Protein AF-A0A7Z9MSM7-F1 (afdb_monomer_lite)

Radius of gyration: 28.75 Å; chains: 1; bounding box: 58×58×80 Å

pLDDT: mean 75.91, std 25.28, range [31.88, 98.25]

Structure (mmCIF, N/CA/C/O backbone):
data_AF-A0A7Z9MSM7-F1
#
_entry.id   AF-A0A7Z9MSM7-F1
#
loop_
_atom_site.group_PDB
_atom_site.id
_atom_site.type_symbol
_atom_site.label_atom_id
_atom_site.label_alt_id
_atom_site.label_comp_id
_atom_site.label_asym_id
_atom_site.label_entity_id
_atom_site.label_seq_id
_atom_site.pdbx_PDB_ins_code
_atom_site.Cartn_x
_atom_site.Cartn_y
_atom_site.Cartn_z
_atom_site.occupancy
_atom_site.B_iso_or_equiv
_atom_site.auth_seq_id
_atom_site.auth_comp_id
_atom_site.auth_asym_id
_atom_site.auth_atom_id
_atom_site.pdbx_PDB_model_num
ATOM 1 N N . MET A 1 1 ? 42.719 -46.479 27.903 1.00 35.97 1 MET A N 1
ATOM 2 C CA . MET A 1 1 ? 42.454 -47.423 26.796 1.00 35.97 1 MET A CA 1
ATOM 3 C C . MET A 1 1 ? 41.783 -46.676 25.647 1.00 35.97 1 MET A C 1
ATOM 5 O O . MET A 1 1 ? 40.801 -45.998 25.889 1.00 35.97 1 MET A O 1
ATOM 9 N N . ARG A 1 2 ? 42.356 -46.826 24.443 1.00 34.22 2 ARG A N 1
ATOM 10 C CA . ARG A 1 2 ? 41.819 -46.604 23.081 1.00 34.22 2 ARG A CA 1
ATOM 11 C C . ARG A 1 2 ? 4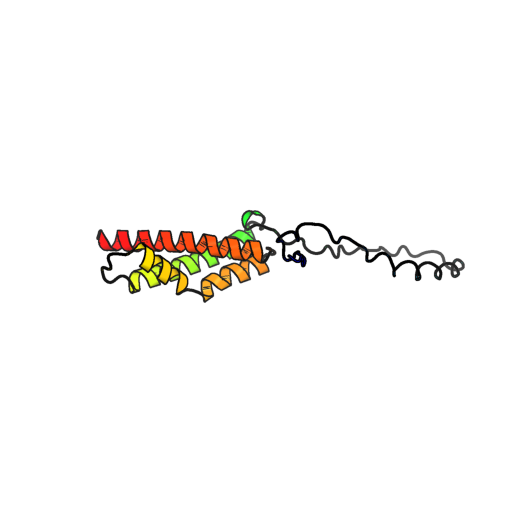1.225 -45.237 22.686 1.00 34.22 2 ARG A C 1
ATOM 13 O O . ARG A 1 2 ? 40.081 -44.908 22.960 1.00 34.22 2 ARG A O 1
ATOM 20 N N . PHE A 1 3 ? 42.023 -44.554 21.864 1.00 34.75 3 PHE A N 1
ATOM 21 C CA . PHE A 1 3 ? 41.637 -43.619 20.809 1.00 34.75 3 PHE A CA 1
ATOM 22 C C . PHE A 1 3 ? 40.620 -44.205 19.811 1.00 34.75 3 PHE A C 1
ATOM 24 O O . PHE A 1 3 ? 40.754 -45.365 19.420 1.00 34.75 3 PHE A O 1
ATOM 31 N N . ARG A 1 4 ? 39.717 -43.341 19.324 1.00 36.16 4 ARG A N 1
ATOM 32 C CA . ARG A 1 4 ? 39.289 -43.135 17.916 1.00 36.16 4 ARG A CA 1
ATOM 33 C C . ARG A 1 4 ? 38.555 -41.777 17.876 1.00 36.16 4 ARG A C 1
ATOM 35 O O . ARG A 1 4 ? 37.555 -41.613 18.556 1.00 36.16 4 ARG A O 1
ATOM 42 N N . ALA A 1 5 ? 39.224 -40.721 17.413 1.00 35.62 5 ALA A N 1
ATOM 43 C CA . ALA A 1 5 ? 39.133 -40.145 16.060 1.00 35.62 5 ALA A CA 1
ATOM 44 C C . ALA A 1 5 ? 37.944 -39.164 15.881 1.00 35.62 5 ALA A C 1
ATOM 46 O O . ALA A 1 5 ? 36.811 -39.561 15.645 1.00 35.62 5 ALA A O 1
ATOM 47 N N . LEU A 1 6 ? 38.260 -37.872 15.997 1.00 39.97 6 LEU A N 1
ATOM 48 C CA . LEU A 1 6 ? 37.558 -36.693 15.451 1.00 39.97 6 LEU A CA 1
ATOM 49 C C . LEU A 1 6 ? 38.199 -36.357 14.074 1.00 39.97 6 LEU A C 1
ATOM 51 O O . LEU A 1 6 ? 39.268 -36.918 13.814 1.00 39.97 6 LEU A O 1
ATOM 55 N N . PRO A 1 7 ? 37.731 -35.388 13.246 1.00 48.66 7 PRO A N 1
ATOM 56 C CA . PRO A 1 7 ? 36.551 -34.502 13.312 1.00 48.66 7 PRO A CA 1
ATOM 57 C C . PRO A 1 7 ? 35.901 -34.334 11.890 1.00 48.66 7 PRO A C 1
ATOM 59 O O . PRO A 1 7 ? 35.779 -35.323 11.179 1.00 48.66 7 PRO A O 1
ATOM 62 N N . PRO A 1 8 ? 35.580 -33.124 11.380 1.00 47.88 8 PRO A N 1
ATOM 63 C CA . PRO A 1 8 ? 34.365 -32.328 11.571 1.00 47.88 8 PRO A CA 1
ATOM 64 C C . PRO A 1 8 ? 33.651 -32.048 10.231 1.00 47.88 8 PRO A C 1
ATOM 66 O O . PRO A 1 8 ? 34.171 -32.319 9.154 1.00 47.88 8 PRO A O 1
ATOM 69 N N . GLY A 1 9 ? 32.527 -31.338 10.281 1.00 32.16 9 GLY A N 1
ATOM 70 C CA . GLY A 1 9 ? 32.174 -30.464 9.165 1.00 32.16 9 GLY A CA 1
ATOM 71 C C . GLY A 1 9 ? 30.686 -30.330 8.985 1.00 32.16 9 GLY A C 1
ATOM 72 O O . GLY A 1 9 ? 30.085 -31.248 8.466 1.00 32.16 9 GLY A O 1
ATOM 73 N N . TYR A 1 10 ? 30.133 -29.192 9.405 1.00 33.94 10 TYR A N 1
ATOM 74 C CA . TYR A 1 10 ? 29.576 -28.194 8.487 1.00 33.94 10 TYR A CA 1
ATOM 75 C C . TYR A 1 10 ? 29.719 -26.831 9.176 1.00 33.94 10 TYR A C 1
ATOM 77 O O . TYR A 1 10 ? 28.988 -26.495 10.102 1.00 33.94 10 TYR A O 1
ATOM 85 N N . SER A 1 11 ? 30.753 -26.088 8.775 1.00 35.00 11 SER A N 1
ATOM 86 C CA . SER A 1 11 ? 30.984 -24.701 9.178 1.00 35.00 11 SER A CA 1
ATOM 87 C C . SER A 1 11 ? 30.260 -23.779 8.198 1.00 35.00 11 SER A C 1
ATOM 89 O O . SER A 1 11 ? 30.374 -23.964 6.985 1.00 35.00 11 SER A O 1
ATOM 91 N N . LEU A 1 12 ? 29.550 -22.774 8.723 1.00 38.25 12 LEU A N 1
ATOM 92 C CA . LEU A 1 12 ? 29.023 -21.608 8.002 1.00 38.25 12 LEU A CA 1
ATOM 93 C C . LEU A 1 12 ? 30.180 -20.695 7.558 1.00 38.25 12 LEU A C 1
ATOM 95 O O . LEU A 1 12 ? 30.310 -19.546 7.966 1.00 38.25 12 LEU A O 1
ATOM 99 N N . ALA A 1 13 ? 31.038 -21.238 6.704 1.00 39.41 13 ALA A N 1
ATOM 100 C CA . ALA A 1 13 ? 32.080 -20.531 5.986 1.00 39.41 13 ALA A CA 1
ATOM 101 C C . ALA A 1 13 ? 31.907 -20.838 4.497 1.00 39.41 13 ALA A C 1
ATOM 103 O O . ALA A 1 13 ? 32.712 -21.529 3.884 1.00 39.41 13 ALA A O 1
ATOM 104 N N . GLN A 1 14 ? 30.822 -20.330 3.911 1.00 38.16 14 GLN A N 1
ATOM 105 C CA . GLN A 1 14 ? 30.660 -20.270 2.454 1.00 38.16 14 GLN A CA 1
ATOM 106 C C . GLN A 1 14 ? 30.589 -18.818 1.972 1.00 38.16 14 GLN A C 1
ATOM 108 O O . GLN A 1 14 ? 29.899 -18.462 1.025 1.00 38.16 14 GLN A O 1
ATOM 113 N N . MET A 1 15 ? 31.371 -17.976 2.645 1.00 36.09 15 MET A N 1
ATOM 114 C CA . MET A 1 15 ? 31.839 -16.699 2.145 1.00 36.09 15 MET A CA 1
ATOM 115 C C . MET A 1 15 ? 33.265 -16.932 1.643 1.00 36.09 15 MET A C 1
ATOM 117 O O . MET A 1 15 ? 34.197 -16.938 2.441 1.00 36.09 15 MET A O 1
ATOM 121 N N . ARG A 1 16 ? 33.417 -17.205 0.342 1.00 31.88 16 ARG A N 1
ATOM 122 C CA . ARG A 1 16 ? 34.562 -16.810 -0.501 1.00 31.88 16 ARG A CA 1
ATOM 123 C C . ARG A 1 16 ? 34.491 -17.504 -1.861 1.00 31.88 16 ARG A C 1
ATOM 125 O O . ARG A 1 16 ? 34.568 -18.719 -1.958 1.00 31.88 16 ARG A O 1
ATOM 132 N N . PHE A 1 17 ? 34.378 -16.658 -2.883 1.00 40.47 17 PHE A N 1
ATOM 133 C CA . PHE A 1 17 ? 35.025 -16.784 -4.186 1.00 40.47 17 PHE A CA 1
ATOM 134 C C . PHE A 1 17 ? 35.007 -18.167 -4.841 1.00 40.47 17 PHE A C 1
ATOM 136 O O . PHE A 1 17 ? 35.913 -18.971 -4.656 1.00 40.47 17 PHE A O 1
ATOM 143 N N . ASN A 1 18 ? 34.063 -18.351 -5.763 1.00 31.97 18 ASN A N 1
ATOM 144 C CA . ASN A 1 18 ? 34.324 -19.177 -6.935 1.00 31.97 18 ASN A CA 1
ATOM 145 C C . ASN A 1 18 ? 34.104 -18.345 -8.204 1.00 31.97 18 ASN A C 1
ATOM 147 O O . ASN A 1 18 ? 33.124 -18.481 -8.929 1.00 31.97 18 ASN A O 1
ATOM 151 N N . ILE A 1 19 ? 35.033 -17.410 -8.407 1.00 46.41 19 ILE A N 1
ATOM 152 C CA . ILE A 1 19 ? 35.365 -16.848 -9.712 1.00 46.41 19 ILE A CA 1
ATOM 153 C C . ILE A 1 19 ? 36.421 -17.788 -10.286 1.00 46.41 19 ILE A C 1
ATOM 155 O O . ILE A 1 19 ? 37.581 -17.628 -9.943 1.00 46.41 19 ILE A O 1
ATOM 159 N N . TYR A 1 20 ? 36.033 -18.762 -11.111 1.00 42.53 20 TYR A N 1
ATOM 160 C CA . TYR A 1 20 ? 36.936 -19.552 -11.963 1.00 42.53 20 TYR A CA 1
ATOM 161 C C . TYR A 1 20 ? 36.130 -20.219 -13.095 1.00 42.53 20 TYR A C 1
ATOM 163 O O . TYR A 1 20 ? 34.923 -20.416 -12.971 1.00 42.53 20 TYR A O 1
ATOM 171 N N . PRO A 1 21 ? 36.724 -20.440 -14.277 1.00 43.62 21 PRO A N 1
ATOM 172 C CA . PRO A 1 21 ? 36.671 -19.445 -15.333 1.00 43.62 21 PRO A CA 1
ATOM 173 C C . PRO A 1 21 ? 35.974 -20.010 -16.573 1.00 43.62 21 PRO A C 1
ATOM 175 O O . PRO A 1 21 ? 36.411 -21.003 -17.154 1.00 43.62 21 PRO A O 1
ATOM 178 N N . ILE A 1 22 ? 34.967 -19.314 -17.098 1.00 40.97 22 ILE A N 1
ATOM 179 C CA . ILE A 1 22 ? 34.497 -19.556 -18.472 1.00 40.97 22 ILE A CA 1
ATOM 180 C C . ILE A 1 22 ? 35.434 -18.794 -19.430 1.00 40.97 22 ILE A C 1
ATOM 182 O O . ILE A 1 22 ? 35.042 -17.906 -20.173 1.00 40.97 22 ILE A O 1
ATOM 186 N N . MET A 1 23 ? 36.727 -19.129 -19.380 1.00 42.59 23 MET A N 1
ATOM 187 C CA . MET A 1 23 ? 37.767 -18.693 -20.325 1.00 42.59 23 MET A CA 1
ATOM 188 C C . MET A 1 23 ? 38.445 -19.900 -21.001 1.00 42.59 23 MET A C 1
ATOM 190 O O . MET A 1 23 ? 39.611 -19.857 -21.376 1.00 42.59 23 MET A O 1
ATOM 194 N N . GLY A 1 24 ? 37.714 -21.006 -21.182 1.00 38.69 24 GLY A N 1
ATOM 195 C CA . GLY A 1 24 ? 38.247 -22.235 -21.794 1.00 38.69 24 GLY A CA 1
ATOM 196 C C . GLY A 1 24 ? 37.749 -22.554 -23.207 1.00 38.69 24 GLY A C 1
ATOM 197 O O . GLY A 1 24 ? 38.318 -23.422 -23.867 1.00 38.69 24 GLY A O 1
ATOM 198 N N . ARG A 1 25 ? 36.693 -21.888 -23.702 1.00 37.81 25 ARG A N 1
ATOM 199 C CA . ARG A 1 25 ? 35.988 -22.336 -24.924 1.00 37.81 25 ARG A CA 1
ATOM 200 C C . ARG A 1 25 ? 35.676 -21.267 -25.970 1.00 37.81 25 ARG A C 1
ATOM 202 O O . ARG A 1 25 ? 34.906 -21.531 -26.879 1.00 37.81 25 ARG A O 1
ATOM 209 N N . ILE A 1 26 ? 36.318 -20.102 -25.892 1.00 48.09 26 ILE A N 1
ATOM 210 C CA . ILE A 1 26 ? 36.213 -19.052 -26.928 1.00 48.09 26 ILE A CA 1
ATOM 211 C C . ILE A 1 26 ? 37.514 -18.941 -27.756 1.00 48.09 26 ILE A C 1
ATOM 213 O O . ILE A 1 26 ? 37.514 -18.435 -28.873 1.00 48.09 26 ILE A O 1
ATOM 217 N N . ARG A 1 27 ? 38.627 -19.541 -27.303 1.00 40.44 27 ARG A N 1
ATOM 218 C CA . ARG A 1 27 ? 39.933 -19.466 -27.993 1.00 40.44 27 ARG A CA 1
ATOM 219 C C . ARG A 1 27 ? 40.092 -20.322 -29.261 1.00 40.44 27 ARG A C 1
ATOM 221 O O . ARG A 1 27 ? 41.123 -20.205 -29.912 1.00 40.44 27 ARG A O 1
ATOM 228 N N . ARG A 1 28 ? 39.122 -21.163 -29.651 1.00 41.50 28 ARG A N 1
ATOM 229 C CA . ARG A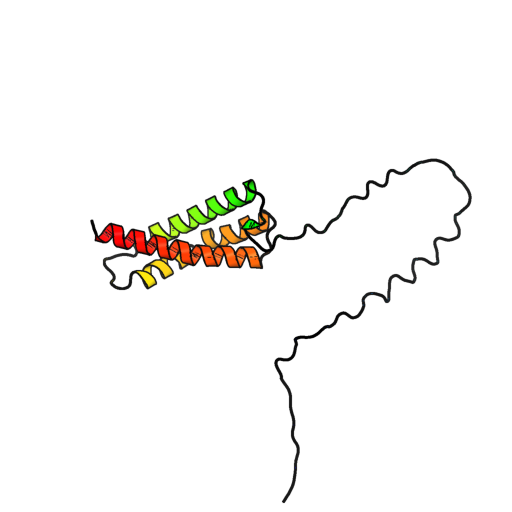 1 28 ? 39.247 -22.032 -30.849 1.00 41.50 28 ARG A CA 1
ATOM 230 C C . ARG A 1 28 ? 38.474 -21.579 -32.090 1.00 41.50 28 ARG A C 1
ATOM 232 O O . ARG A 1 28 ? 38.612 -22.221 -33.120 1.00 41.50 28 ARG A O 1
ATOM 239 N N . LEU A 1 29 ? 37.731 -20.472 -32.035 1.00 42.78 29 LEU A N 1
ATOM 240 C CA . LEU A 1 29 ? 37.005 -19.948 -33.205 1.00 42.78 29 LEU A CA 1
ATOM 241 C C . LEU A 1 29 ? 37.679 -18.732 -33.865 1.00 42.78 29 LEU A C 1
ATOM 243 O O . LEU A 1 29 ? 37.323 -18.370 -34.981 1.00 42.78 29 LEU A O 1
ATOM 247 N N . CYS A 1 30 ? 38.724 -18.163 -33.253 1.00 44.56 30 CYS A N 1
ATOM 248 C CA . CYS A 1 30 ? 39.473 -17.035 -33.827 1.00 44.56 30 CYS A CA 1
ATOM 249 C C . CYS A 1 30 ? 40.665 -17.431 -34.724 1.00 44.56 30 CYS A C 1
ATOM 251 O O . CYS A 1 30 ? 41.339 -16.546 -35.235 1.00 44.56 30 CYS A O 1
ATOM 253 N N . ARG A 1 31 ? 40.938 -18.728 -34.957 1.00 38.91 31 ARG A N 1
ATOM 254 C CA . ARG A 1 31 ? 42.064 -19.183 -35.810 1.00 38.91 31 ARG A CA 1
ATOM 255 C C . ARG A 1 31 ? 41.662 -19.540 -37.252 1.00 38.91 31 ARG A C 1
ATOM 257 O O . ARG A 1 31 ? 42.498 -20.014 -38.005 1.00 38.91 31 ARG A O 1
ATOM 264 N N . TRP A 1 32 ? 40.401 -19.334 -37.645 1.00 35.44 32 TRP A N 1
ATOM 265 C CA . TRP A 1 32 ? 39.891 -19.700 -38.981 1.00 35.44 32 TRP A CA 1
ATOM 266 C C . TRP A 1 32 ? 39.377 -18.519 -39.825 1.00 35.44 32 TRP A C 1
ATOM 268 O O . TRP A 1 32 ? 38.893 -18.725 -40.930 1.00 35.44 32 TRP A O 1
ATOM 278 N N . ARG A 1 33 ? 39.522 -17.265 -39.369 1.00 36.81 33 ARG A N 1
ATOM 279 C CA . ARG A 1 33 ? 39.173 -16.059 -40.159 1.00 36.81 33 ARG A CA 1
ATOM 280 C C . ARG A 1 33 ? 40.401 -15.308 -40.678 1.00 36.81 33 ARG A C 1
ATOM 282 O O . ARG A 1 33 ? 40.418 -14.085 -40.691 1.00 36.81 33 ARG A O 1
ATOM 289 N N . MET A 1 34 ? 41.430 -16.036 -41.101 1.00 40.38 34 MET A N 1
ATOM 290 C CA . MET A 1 34 ? 42.635 -15.446 -41.693 1.00 40.38 34 MET A CA 1
ATOM 291 C C . MET A 1 34 ? 42.934 -16.067 -43.060 1.00 40.38 34 MET A C 1
ATOM 293 O O . MET A 1 34 ? 44.054 -16.481 -43.307 1.00 40.38 34 MET A O 1
ATOM 297 N N . LEU A 1 35 ? 41.924 -16.191 -43.929 1.00 46.22 35 LEU A N 1
ATOM 298 C CA . LEU A 1 35 ? 42.129 -16.615 -45.323 1.00 46.22 35 LEU A CA 1
ATOM 299 C C . LEU A 1 35 ? 41.094 -16.058 -46.319 1.00 46.22 35 LEU A C 1
ATOM 301 O O . LEU A 1 35 ? 40.870 -16.644 -47.369 1.00 46.22 35 LEU A O 1
ATOM 305 N N . ILE A 1 36 ? 40.474 -14.909 -46.030 1.00 45.78 36 ILE A N 1
ATOM 306 C CA . ILE A 1 36 ? 39.729 -14.148 -47.051 1.00 45.78 36 ILE A CA 1
ATOM 307 C C . ILE A 1 36 ? 40.059 -12.666 -46.862 1.00 45.78 36 ILE A C 1
ATOM 309 O O . ILE A 1 36 ? 39.249 -11.863 -46.412 1.00 45.78 36 ILE A O 1
ATOM 313 N N . ALA A 1 37 ? 41.323 -12.337 -47.118 1.00 45.56 37 A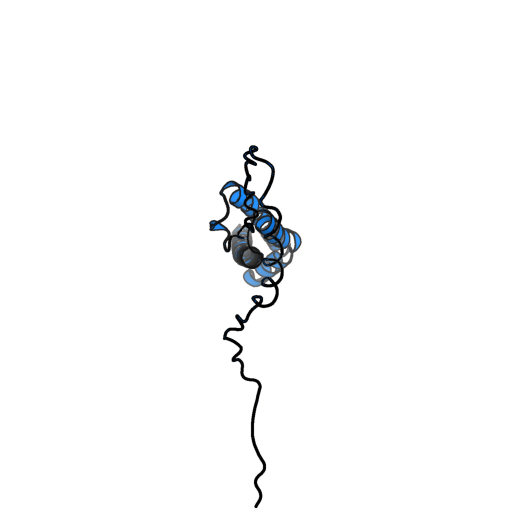LA A N 1
ATOM 314 C CA . ALA A 1 37 ? 41.817 -10.974 -47.261 1.00 45.56 37 ALA A CA 1
ATOM 315 C C . ALA A 1 37 ? 42.338 -10.810 -48.694 1.00 45.56 37 ALA A C 1
ATOM 317 O O . ALA A 1 37 ? 43.530 -10.662 -48.924 1.00 45.56 37 ALA A O 1
ATOM 318 N N . ALA A 1 38 ? 41.435 -10.919 -49.664 1.00 50.03 38 ALA A N 1
ATOM 319 C CA . ALA A 1 38 ? 41.637 -10.442 -51.024 1.00 50.03 38 ALA A CA 1
ATOM 320 C C . ALA A 1 38 ? 40.251 -10.288 -51.663 1.00 50.03 38 ALA A C 1
ATOM 322 O O . ALA A 1 38 ? 39.438 -11.197 -51.545 1.00 50.03 38 ALA A O 1
ATOM 323 N N . PHE A 1 39 ? 40.013 -9.157 -52.329 1.00 48.88 39 PHE A N 1
ATOM 324 C CA . PHE A 1 39 ? 38.797 -8.802 -53.077 1.00 48.88 39 PHE A CA 1
ATOM 325 C C . PHE A 1 39 ? 37.561 -8.357 -52.276 1.00 48.88 39 PHE A C 1
ATOM 327 O O . PHE A 1 39 ? 36.622 -9.117 -52.086 1.00 48.88 39 PHE A O 1
ATOM 334 N N . PHE A 1 40 ? 37.537 -7.084 -51.863 1.00 42.19 40 PHE A N 1
ATOM 335 C CA . PHE A 1 40 ? 36.659 -6.032 -52.427 1.00 42.19 40 PHE A CA 1
ATOM 336 C C . PHE A 1 40 ? 36.684 -4.788 -51.513 1.00 42.19 40 PHE A C 1
ATOM 338 O O . PHE A 1 40 ? 36.406 -4.913 -50.319 1.00 42.19 40 PHE A O 1
ATOM 345 N N . PRO A 1 41 ? 37.019 -3.587 -52.020 1.00 47.97 41 PRO A N 1
ATOM 346 C CA . PRO A 1 41 ? 36.952 -2.360 -51.239 1.00 47.97 41 PRO A CA 1
ATOM 347 C C . PRO A 1 41 ? 35.532 -1.762 -51.288 1.00 47.97 41 PRO A C 1
ATOM 349 O O . PRO A 1 41 ? 34.809 -1.962 -52.258 1.00 47.97 41 PRO A O 1
ATOM 352 N N . LEU A 1 42 ? 35.205 -0.957 -50.269 1.00 49.25 42 LEU A N 1
ATOM 353 C CA . LEU A 1 42 ? 34.077 -0.010 -50.181 1.00 49.25 42 LEU A CA 1
ATOM 354 C C . LEU A 1 42 ? 32.704 -0.583 -49.795 1.00 49.25 42 LEU A C 1
ATOM 356 O O . LEU A 1 42 ? 31.897 -0.917 -50.648 1.00 49.25 42 LEU A O 1
ATOM 360 N N . LEU A 1 43 ? 32.409 -0.549 -48.491 1.00 45.44 43 LEU A N 1
ATOM 361 C CA . LEU A 1 43 ? 31.118 -0.128 -47.921 1.00 45.44 43 LEU A CA 1
ATOM 362 C C . LEU A 1 43 ? 31.340 0.112 -46.412 1.00 45.44 43 LEU A C 1
ATOM 364 O O . LEU A 1 43 ? 31.662 -0.841 -45.697 1.00 45.44 43 LEU A O 1
ATOM 368 N N . PRO A 1 44 ? 31.223 1.348 -45.891 1.00 49.16 44 PRO A N 1
ATOM 369 C CA . PRO A 1 44 ? 31.263 1.573 -44.455 1.00 49.16 44 PRO A CA 1
ATOM 370 C C . PRO A 1 44 ? 29.953 1.042 -43.874 1.00 49.16 44 PRO A C 1
ATOM 372 O O . PRO A 1 44 ? 28.931 1.724 -43.870 1.00 49.16 44 PRO A O 1
ATOM 375 N N . ILE A 1 45 ? 29.961 -0.205 -43.407 1.00 53.75 45 ILE A N 1
ATOM 376 C CA . ILE A 1 45 ? 28.881 -0.710 -42.567 1.00 53.75 45 ILE A CA 1
ATOM 377 C C . ILE A 1 45 ? 28.974 0.102 -41.278 1.00 53.75 45 ILE A C 1
ATOM 379 O O . ILE A 1 45 ? 29.846 -0.133 -40.442 1.00 53.75 45 ILE A O 1
ATOM 383 N N . THR A 1 46 ? 28.096 1.094 -41.146 1.00 48.97 46 THR A N 1
ATOM 384 C CA . THR A 1 46 ? 27.769 1.736 -39.880 1.00 48.97 46 THR A CA 1
ATOM 385 C C . THR A 1 46 ? 27.299 0.636 -38.943 1.00 48.97 46 THR A C 1
ATOM 387 O O . THR A 1 46 ? 26.123 0.272 -38.918 1.00 48.97 46 THR A O 1
ATOM 390 N N . ALA A 1 47 ? 28.239 0.049 -38.209 1.00 45.44 47 ALA A N 1
ATOM 391 C CA . ALA A 1 47 ? 27.935 -0.773 -37.064 1.00 45.44 47 ALA A CA 1
ATOM 392 C C . ALA A 1 47 ? 27.317 0.174 -36.037 1.00 45.44 47 ALA A C 1
ATOM 394 O O . ALA A 1 47 ? 28.005 0.778 -35.217 1.00 45.44 47 ALA A O 1
ATOM 395 N N . VAL A 1 48 ? 25.998 0.341 -36.124 1.00 47.75 48 VAL A N 1
ATOM 396 C CA . VAL A 1 48 ? 25.182 0.739 -34.989 1.00 47.75 48 VAL A CA 1
ATOM 397 C C . VAL A 1 48 ? 25.392 -0.385 -33.987 1.00 47.75 48 VAL A C 1
ATOM 399 O O . VAL A 1 48 ? 24.739 -1.426 -34.037 1.00 47.75 48 VAL A O 1
ATOM 402 N N . VAL A 1 49 ? 26.414 -0.221 -33.150 1.00 48.34 49 VAL A N 1
ATOM 403 C CA . VAL A 1 49 ? 26.641 -1.047 -31.976 1.00 48.34 49 VAL A CA 1
ATOM 404 C C . VAL A 1 49 ? 25.449 -0.754 -31.082 1.00 48.34 49 VAL A C 1
ATOM 406 O O . VAL A 1 49 ? 25.445 0.191 -30.298 1.00 48.34 49 VAL A O 1
ATOM 409 N N . GLY A 1 50 ? 24.378 -1.516 -31.289 1.00 42.50 50 GLY A N 1
ATOM 410 C CA . GLY A 1 50 ? 23.263 -1.557 -30.373 1.00 42.50 50 GLY A CA 1
ATOM 411 C C . GLY A 1 50 ? 23.838 -1.955 -29.028 1.00 42.50 50 GLY A C 1
ATOM 412 O O . GLY A 1 50 ? 24.291 -3.085 -28.856 1.00 42.50 50 GLY A O 1
ATOM 413 N N . CYS A 1 51 ? 23.862 -1.009 -28.093 1.00 47.34 51 CYS A N 1
ATOM 414 C CA . CYS A 1 51 ? 24.025 -1.295 -26.684 1.00 47.34 51 CYS A CA 1
ATOM 415 C C . CYS A 1 51 ? 22.907 -2.261 -26.280 1.00 47.34 51 CYS A C 1
ATOM 417 O O . CYS A 1 51 ? 21.865 -1.844 -25.784 1.00 47.34 51 CYS A O 1
ATOM 419 N N . THR A 1 52 ? 23.119 -3.567 -26.425 1.00 53.88 52 THR A N 1
ATOM 420 C CA . THR A 1 52 ? 22.430 -4.563 -25.604 1.00 53.88 52 THR A CA 1
ATOM 421 C C . THR A 1 52 ? 23.062 -4.503 -24.215 1.00 53.88 52 THR A C 1
ATOM 423 O O . THR A 1 52 ? 23.674 -5.455 -23.737 1.00 53.88 52 THR A O 1
ATOM 426 N N . GLY A 1 53 ? 22.997 -3.319 -23.601 1.00 47.38 53 GLY A N 1
ATOM 427 C CA . GLY A 1 53 ? 23.330 -3.120 -22.210 1.00 47.38 53 GLY A CA 1
ATOM 428 C C . GLY A 1 53 ? 22.236 -3.812 -21.429 1.00 47.38 53 GLY A C 1
ATOM 429 O O . GLY A 1 53 ? 21.070 -3.433 -21.514 1.00 47.38 53 GLY A O 1
ATOM 430 N N . GLN A 1 54 ? 22.609 -4.869 -20.723 1.00 49.03 54 GLN A N 1
ATOM 431 C CA . GLN A 1 54 ? 21.800 -5.460 -19.674 1.00 49.03 54 GLN A CA 1
ATOM 432 C C . GLN A 1 54 ? 21.296 -4.297 -18.816 1.00 49.03 54 GLN A C 1
ATOM 434 O O . GLN A 1 54 ? 22.109 -3.639 -18.170 1.00 49.03 54 GLN A O 1
ATOM 439 N N . ALA A 1 55 ? 20.007 -3.953 -18.916 1.00 60.28 55 ALA A N 1
ATOM 440 C CA . ALA A 1 55 ? 19.464 -2.811 -18.195 1.00 60.28 55 ALA A CA 1
ATOM 441 C C . ALA A 1 55 ? 19.744 -3.055 -16.712 1.00 60.28 55 ALA A C 1
ATOM 443 O O . ALA A 1 55 ? 19.196 -3.989 -16.119 1.00 60.28 55 ALA A O 1
ATOM 444 N N . THR A 1 56 ? 20.684 -2.293 -16.151 1.00 73.94 56 THR A N 1
ATOM 445 C CA . THR A 1 56 ? 21.099 -2.435 -14.760 1.00 73.94 56 THR A CA 1
ATOM 446 C C . THR A 1 56 ? 19.877 -2.146 -13.915 1.00 73.94 56 THR A C 1
ATOM 448 O O . THR A 1 56 ? 19.379 -1.018 -13.914 1.00 73.94 56 THR A O 1
ATOM 451 N N . LYS A 1 57 ? 19.346 -3.184 -13.263 1.00 84.62 57 LYS A N 1
ATOM 452 C CA . LYS A 1 57 ? 18.210 -3.014 -12.364 1.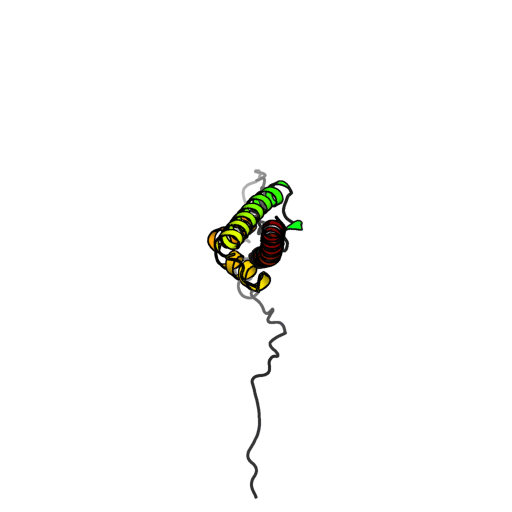00 84.62 57 LYS A CA 1
ATOM 453 C C . LYS A 1 57 ? 18.624 -2.063 -11.253 1.00 84.62 57 LYS A C 1
ATOM 455 O O . LYS A 1 57 ? 19.743 -2.147 -10.753 1.00 84.62 57 LYS A O 1
ATOM 460 N N . VAL A 1 58 ? 17.730 -1.153 -10.890 1.00 88.00 58 VAL A N 1
ATOM 461 C CA . VAL A 1 58 ? 18.011 -0.229 -9.794 1.00 88.00 58 VAL A CA 1
ATOM 462 C C . VAL A 1 58 ? 17.755 -0.915 -8.457 1.00 88.00 58 VAL A C 1
ATOM 464 O O . VAL A 1 58 ? 16.740 -1.587 -8.275 1.00 88.00 58 VAL A O 1
ATOM 467 N N . GLU A 1 59 ? 18.674 -0.736 -7.514 1.00 89.50 59 GLU A N 1
ATOM 468 C CA . GLU A 1 59 ? 18.633 -1.399 -6.202 1.00 89.50 59 GLU A CA 1
ATOM 469 C C . GLU A 1 59 ? 17.827 -0.620 -5.151 1.00 89.50 59 GLU A C 1
ATOM 471 O O . GLU A 1 59 ? 17.822 -0.962 -3.971 1.00 89.50 59 GLU A O 1
ATOM 476 N N . SER A 1 60 ? 17.123 0.442 -5.551 1.00 89.25 60 SER A N 1
ATOM 477 C CA . SER A 1 60 ? 16.273 1.206 -4.640 1.00 89.25 60 SER A CA 1
ATOM 478 C C . SER A 1 60 ? 15.098 1.868 -5.355 1.00 89.25 60 SER A C 1
ATOM 480 O O . SER A 1 60 ? 15.139 2.111 -6.562 1.00 89.25 60 SER A O 1
ATOM 482 N N . TYR A 1 61 ? 14.049 2.178 -4.589 1.00 88.12 61 TYR A N 1
ATOM 483 C CA . TYR A 1 61 ? 12.920 2.984 -5.059 1.00 88.12 61 TYR A CA 1
ATOM 484 C C . TYR A 1 61 ? 13.361 4.413 -5.433 1.00 88.12 61 TYR A C 1
ATOM 486 O O . TYR A 1 61 ? 12.906 4.936 -6.447 1.00 88.12 61 TYR A O 1
ATOM 494 N N . GLU A 1 62 ? 14.322 4.996 -4.710 1.00 92.25 62 GLU A N 1
ATOM 495 C CA . GLU A 1 62 ? 14.757 6.388 -4.933 1.00 92.25 62 GLU A CA 1
ATOM 496 C C . GLU A 1 62 ? 15.573 6.564 -6.211 1.00 92.25 62 GLU A C 1
ATOM 498 O O . GLU A 1 62 ? 15.638 7.647 -6.786 1.00 92.25 62 GLU A O 1
ATOM 503 N N . SER A 1 63 ? 16.168 5.473 -6.686 1.00 90.94 63 SER A N 1
ATOM 504 C CA . SER A 1 63 ? 16.873 5.417 -7.963 1.00 90.94 63 SER A CA 1
ATOM 505 C C . SER A 1 63 ? 15.930 5.308 -9.167 1.00 90.94 63 SER A C 1
ATOM 507 O O . SER A 1 63 ? 16.396 5.351 -10.305 1.00 90.94 63 SER A O 1
ATOM 509 N N . LEU A 1 64 ? 14.617 5.143 -8.958 1.00 90.19 64 LEU A N 1
ATOM 510 C CA . LEU A 1 64 ? 13.657 5.143 -10.057 1.00 90.19 64 LEU A CA 1
ATOM 511 C C . LEU A 1 64 ? 13.470 6.560 -10.621 1.00 90.19 64 LEU A C 1
ATOM 513 O O . LEU A 1 64 ? 13.470 7.532 -9.865 1.00 90.19 64 LEU A O 1
ATOM 517 N N . PRO A 1 65 ? 13.210 6.702 -11.932 1.00 91.06 65 PRO A N 1
ATOM 518 C CA . PRO A 1 65 ? 12.809 7.979 -12.513 1.00 91.06 65 PRO A CA 1
ATOM 519 C C . PRO A 1 65 ? 11.554 8.550 -11.833 1.00 91.06 65 PRO A C 1
ATOM 521 O O . PRO A 1 65 ? 10.646 7.799 -11.478 1.00 91.06 65 PRO A O 1
ATOM 524 N N . GLY A 1 66 ? 11.431 9.876 -11.734 1.00 93.00 66 GLY A N 1
ATOM 525 C CA . GLY A 1 66 ? 10.273 10.535 -11.101 1.00 93.00 66 GLY A CA 1
ATOM 526 C C . GLY A 1 66 ? 8.891 10.028 -11.570 1.00 93.00 66 GLY A C 1
ATOM 527 O O . GLY A 1 66 ? 8.041 9.719 -10.733 1.00 93.00 66 GLY A O 1
ATOM 528 N N . PRO A 1 67 ? 8.646 9.829 -12.882 1.00 93.25 67 PRO A N 1
ATOM 529 C CA . PRO A 1 67 ? 7.387 9.244 -13.354 1.00 93.25 67 PRO A CA 1
ATOM 530 C C . PRO A 1 67 ? 7.141 7.811 -12.855 1.00 93.25 67 PRO A C 1
ATOM 532 O O . PRO A 1 67 ? 5.999 7.429 -12.600 1.00 93.25 67 PRO A O 1
ATOM 535 N N . ALA A 1 68 ? 8.200 7.011 -12.706 1.00 91.81 68 ALA A N 1
ATOM 536 C CA . ALA A 1 68 ? 8.124 5.662 -12.154 1.00 91.81 68 ALA A CA 1
ATOM 537 C C . ALA A 1 68 ? 7.834 5.685 -10.647 1.00 91.81 68 ALA A C 1
ATOM 539 O O . ALA A 1 68 ? 6.995 4.910 -10.184 1.00 91.81 68 ALA A O 1
ATOM 540 N N . GLN A 1 69 ? 8.451 6.611 -9.908 1.00 94.75 69 GLN A N 1
ATOM 541 C CA . GLN A 1 69 ? 8.163 6.823 -8.490 1.00 94.75 69 GLN A CA 1
ATOM 542 C C . GLN A 1 69 ? 6.685 7.161 -8.263 1.00 94.75 69 GLN A C 1
ATOM 544 O O . GLN A 1 69 ? 6.023 6.527 -7.445 1.00 94.75 69 GLN A O 1
ATOM 549 N N . ASN A 1 70 ? 6.122 8.070 -9.064 1.00 96.19 70 ASN A N 1
ATOM 550 C CA . ASN A 1 70 ? 4.707 8.444 -8.969 1.00 96.19 70 ASN A CA 1
ATOM 551 C C . ASN A 1 70 ? 3.758 7.253 -9.182 1.00 96.19 70 ASN A C 1
ATOM 553 O O . ASN A 1 70 ? 2.754 7.127 -8.481 1.00 96.19 70 ASN A O 1
ATOM 557 N N . ARG A 1 71 ? 4.085 6.350 -10.115 1.00 94.88 71 ARG A N 1
ATOM 558 C CA . ARG A 1 71 ? 3.298 5.128 -10.354 1.00 94.88 71 ARG A CA 1
ATOM 559 C C . ARG A 1 71 ? 3.341 4.181 -9.161 1.00 94.88 71 ARG A C 1
ATOM 561 O O . ARG A 1 71 ? 2.304 3.670 -8.758 1.00 94.88 71 ARG A O 1
ATOM 568 N N . VAL A 1 72 ? 4.525 3.953 -8.595 1.00 95.88 72 VAL A N 1
ATOM 569 C CA . VAL A 1 72 ? 4.682 3.100 -7.407 1.00 95.88 72 VAL A CA 1
ATOM 570 C C . VAL A 1 72 ? 3.979 3.730 -6.202 1.00 95.88 72 VAL A C 1
ATOM 572 O O . VAL A 1 72 ? 3.255 3.030 -5.499 1.00 95.88 72 VAL A O 1
ATOM 575 N N . LYS A 1 73 ? 4.089 5.052 -6.016 1.00 97.25 73 LYS A N 1
ATOM 576 C CA . LYS A 1 73 ? 3.390 5.795 -4.961 1.00 97.25 73 LYS A CA 1
ATOM 577 C C . LYS A 1 73 ? 1.875 5.598 -5.019 1.00 97.25 73 LYS A C 1
ATOM 579 O O . LYS A 1 73 ? 1.281 5.298 -3.992 1.00 97.25 73 LYS A O 1
ATOM 584 N N . ALA A 1 74 ? 1.263 5.678 -6.201 1.00 97.56 74 ALA A N 1
ATOM 585 C CA . ALA A 1 74 ? -0.176 5.446 -6.350 1.00 97.56 74 ALA A CA 1
ATOM 586 C C . ALA A 1 74 ? -0.603 4.040 -5.879 1.00 97.56 74 ALA A C 1
ATOM 588 O O . ALA A 1 74 ? -1.649 3.873 -5.252 1.00 97.56 74 ALA A O 1
ATOM 589 N N . VAL A 1 75 ? 0.226 3.024 -6.135 1.00 97.31 75 VAL A N 1
ATOM 590 C CA . VAL A 1 75 ? -0.034 1.650 -5.681 1.00 97.31 75 VAL A CA 1
ATOM 591 C C . VAL A 1 75 ? 0.188 1.504 -4.171 1.00 97.31 75 VAL A C 1
ATOM 593 O O . VAL A 1 75 ? -0.590 0.831 -3.497 1.00 97.31 75 VAL A O 1
ATOM 596 N N . VAL A 1 76 ? 1.195 2.181 -3.613 1.00 97.81 76 VAL A N 1
ATOM 597 C CA . VAL A 1 76 ? 1.403 2.257 -2.157 1.00 97.81 76 VAL A CA 1
ATOM 598 C C . VAL A 1 76 ? 0.206 2.918 -1.468 1.00 97.81 76 VAL A C 1
ATOM 600 O O . VAL A 1 76 ? -0.277 2.402 -0.462 1.00 97.81 76 VAL A O 1
ATOM 603 N N . ASP A 1 77 ? -0.320 4.010 -2.024 1.00 98.12 77 ASP A N 1
ATOM 604 C CA . ASP A 1 77 ? -1.492 4.705 -1.486 1.00 98.12 77 ASP A CA 1
ATOM 605 C C . ASP A 1 77 ? -2.748 3.812 -1.539 1.00 98.12 77 ASP A C 1
ATOM 607 O O . ASP A 1 77 ? -3.532 3.779 -0.587 1.00 98.12 77 ASP A O 1
ATOM 611 N N . SER A 1 78 ? -2.905 3.011 -2.600 1.00 98.00 78 SER A N 1
ATOM 612 C CA . SER A 1 78 ? -3.966 1.998 -2.695 1.00 98.00 78 SER A CA 1
ATOM 613 C C . SER A 1 78 ? -3.846 0.928 -1.601 1.00 98.00 78 SER A C 1
ATOM 615 O O . SER A 1 78 ? -4.825 0.641 -0.906 1.00 98.00 78 SER A O 1
ATOM 617 N N . TYR A 1 79 ? -2.640 0.401 -1.370 1.00 98.06 79 TYR A N 1
ATOM 618 C CA . TYR A 1 79 ? -2.379 -0.570 -0.305 1.00 98.06 79 TYR A CA 1
ATOM 619 C C . TYR A 1 79 ? -2.652 -0.006 1.097 1.00 98.06 79 TYR A C 1
ATOM 621 O O . TYR A 1 79 ? -3.279 -0.669 1.933 1.00 98.06 79 TYR A O 1
ATOM 629 N N . ILE A 1 80 ? -2.233 1.236 1.352 1.00 98.06 80 ILE A N 1
ATOM 630 C CA . ILE A 1 80 ? -2.526 1.954 2.597 1.00 98.06 80 ILE A CA 1
ATOM 631 C C . ILE A 1 80 ? -4.039 2.099 2.775 1.00 98.06 80 ILE A C 1
ATOM 633 O O . ILE A 1 80 ? -4.558 1.795 3.849 1.00 98.06 80 ILE A O 1
ATOM 637 N N . SER A 1 81 ? -4.754 2.518 1.728 1.00 98.25 81 SER A N 1
ATOM 638 C CA . SER A 1 81 ? -6.207 2.690 1.771 1.00 98.25 81 SER A CA 1
ATOM 639 C C . SER A 1 81 ? -6.927 1.376 2.086 1.00 98.25 81 SER A C 1
ATOM 641 O O . SER A 1 81 ? -7.773 1.338 2.984 1.00 98.25 81 SER A O 1
ATOM 643 N N . CYS A 1 82 ? -6.540 0.273 1.434 1.00 98.12 82 CYS A N 1
ATOM 644 C CA . CYS A 1 82 ? -7.057 -1.057 1.761 1.00 98.12 82 CYS A CA 1
ATOM 645 C C . CYS A 1 82 ? -6.817 -1.398 3.241 1.00 98.12 82 CYS A C 1
ATOM 647 O O . CYS A 1 82 ? -7.762 -1.725 3.964 1.00 98.12 82 CYS A O 1
ATOM 649 N N . SER A 1 83 ? -5.580 -1.226 3.717 1.00 97.31 83 SER A N 1
ATOM 650 C CA . SER A 1 83 ? -5.185 -1.547 5.094 1.00 97.31 83 SER A CA 1
ATOM 651 C C . SER A 1 83 ? -5.983 -0.746 6.125 1.00 97.31 83 SER A C 1
ATOM 653 O O . SER A 1 83 ? -6.496 -1.310 7.091 1.00 97.31 83 SER A O 1
ATOM 655 N N . VAL A 1 84 ? -6.144 0.563 5.911 1.00 97.88 84 VAL A N 1
ATOM 656 C CA . VAL A 1 84 ? -6.927 1.447 6.789 1.00 97.88 84 VAL A CA 1
ATOM 657 C C . VAL A 1 84 ? -8.399 1.038 6.799 1.00 97.88 84 VAL A C 1
ATOM 659 O O . VAL A 1 84 ? -8.989 0.892 7.869 1.00 97.88 84 VAL A O 1
ATOM 662 N N . ASN A 1 85 ? -8.994 0.792 5.631 1.00 97.75 85 ASN A N 1
ATOM 663 C CA . ASN A 1 85 ? -10.396 0.393 5.531 1.00 97.75 85 ASN A CA 1
ATOM 664 C C . ASN A 1 85 ? -10.668 -0.940 6.236 1.00 97.75 85 ASN A C 1
ATOM 666 O O . ASN A 1 85 ? -11.658 -1.069 6.961 1.00 97.75 85 ASN A O 1
ATOM 670 N N . VAL A 1 86 ? -9.787 -1.929 6.063 1.00 97.00 86 VAL A N 1
ATOM 671 C CA . VAL A 1 86 ? -9.889 -3.210 6.773 1.00 97.00 86 VAL A CA 1
ATOM 672 C C . VAL A 1 86 ? -9.716 -3.004 8.277 1.00 97.00 86 VAL A C 1
ATOM 674 O O . VAL A 1 86 ? -10.505 -3.539 9.055 1.00 97.00 86 VAL A O 1
ATOM 677 N N . ALA A 1 87 ? -8.754 -2.185 8.703 1.00 96.25 87 ALA A N 1
ATOM 678 C CA . ALA A 1 87 ? -8.516 -1.908 10.115 1.00 96.25 87 ALA A CA 1
ATOM 679 C C . ALA A 1 87 ? -9.745 -1.278 10.785 1.00 96.25 87 ALA A C 1
ATOM 681 O O . ALA A 1 87 ? -10.171 -1.720 11.851 1.00 96.25 87 ALA A O 1
ATOM 682 N N . LEU A 1 88 ? -10.382 -0.309 10.128 1.00 94.88 88 LEU A N 1
ATOM 683 C CA . LEU A 1 88 ? -11.612 0.307 10.623 1.00 94.88 88 LEU A CA 1
ATOM 684 C C . LEU A 1 88 ? -12.786 -0.687 10.665 1.00 94.88 88 LEU A C 1
ATOM 686 O O . LEU A 1 88 ? -13.570 -0.655 11.613 1.00 94.88 88 LEU A O 1
ATOM 690 N N . LYS A 1 89 ? -12.904 -1.603 9.695 1.00 94.62 89 LYS A N 1
ATOM 691 C CA . LYS A 1 89 ? -13.933 -2.665 9.715 1.00 94.62 89 LYS A CA 1
ATOM 692 C C . LYS A 1 89 ? -13.707 -3.687 10.834 1.00 94.62 89 LYS A C 1
ATOM 694 O O . LYS A 1 89 ? -14.665 -4.170 11.436 1.00 94.62 89 LYS A O 1
ATOM 699 N N . LEU A 1 90 ? -12.448 -4.033 11.105 1.00 91.19 90 LEU A N 1
ATOM 700 C CA . LEU A 1 90 ? -12.072 -4.981 12.156 1.00 91.19 90 LEU A CA 1
ATOM 701 C C . LEU A 1 90 ? -12.154 -4.371 13.556 1.00 91.19 90 LEU A C 1
ATOM 703 O O . LEU A 1 90 ? -12.331 -5.099 14.540 1.00 91.19 90 LEU A O 1
ATOM 707 N N . ASP A 1 91 ? -12.002 -3.053 13.667 1.00 91.44 91 ASP A N 1
ATOM 708 C CA . ASP A 1 91 ? -12.057 -2.374 14.945 1.00 91.44 91 ASP A CA 1
ATOM 709 C C . ASP A 1 91 ? -13.492 -2.332 15.499 1.00 91.44 91 ASP A C 1
ATOM 711 O O . ASP A 1 91 ? -14.341 -1.564 15.057 1.00 91.44 91 ASP A O 1
ATOM 715 N N . LYS A 1 92 ? -13.731 -3.173 16.509 1.00 88.44 92 LYS A N 1
ATOM 716 C CA . LYS A 1 92 ? -14.958 -3.251 17.318 1.00 88.44 92 LYS A CA 1
ATOM 717 C C . LYS A 1 92 ? -14.697 -2.830 18.774 1.00 88.44 92 LYS A C 1
ATOM 719 O O . LYS A 1 92 ? -15.184 -3.474 19.696 1.00 88.44 92 LYS A O 1
ATOM 724 N N . GLY A 1 93 ? -13.818 -1.847 18.996 1.00 83.62 93 GLY A N 1
ATOM 725 C CA . GLY A 1 93 ? -13.393 -1.435 20.345 1.00 83.62 93 GLY A CA 1
ATOM 726 C C . GLY A 1 93 ? -12.309 -2.333 20.960 1.00 83.62 93 GLY A C 1
ATOM 727 O O . GLY A 1 93 ? -12.156 -2.407 22.177 1.00 83.62 93 GLY A O 1
ATOM 728 N N . ARG A 1 94 ? -11.533 -3.048 20.132 1.00 80.50 94 ARG A N 1
ATOM 729 C CA . ARG A 1 94 ? -10.490 -3.979 20.611 1.00 80.50 94 ARG A CA 1
ATOM 730 C C . ARG A 1 94 ? -9.329 -3.230 21.281 1.00 80.50 94 ARG A C 1
ATOM 732 O O . ARG A 1 94 ? -8.813 -2.265 20.727 1.00 80.50 94 ARG A O 1
ATOM 739 N N . ARG A 1 95 ? -8.821 -3.704 22.424 1.00 80.19 95 ARG A N 1
ATOM 740 C CA . ARG A 1 95 ? -7.704 -3.033 23.130 1.00 80.19 95 ARG A CA 1
ATOM 741 C C . ARG A 1 95 ? -6.381 -3.026 22.338 1.00 80.19 95 ARG A C 1
ATOM 743 O O . ARG A 1 95 ? -5.660 -2.037 22.366 1.00 80.19 95 ARG A O 1
ATOM 750 N N . ASN A 1 96 ? -6.098 -4.074 21.559 1.00 91.56 96 ASN A N 1
ATOM 751 C CA . ASN A 1 96 ? -4.823 -4.241 20.844 1.00 91.56 96 ASN A CA 1
ATOM 752 C C . ASN A 1 96 ? -4.843 -3.631 19.430 1.00 91.56 96 ASN A C 1
ATOM 754 O O . ASN A 1 96 ? -4.883 -4.361 18.436 1.00 91.56 96 ASN A O 1
ATOM 758 N N . VAL A 1 97 ? -4.802 -2.296 19.342 1.00 92.06 97 VAL A N 1
ATOM 759 C CA . VAL A 1 97 ? -4.856 -1.551 18.064 1.00 92.06 97 VAL A CA 1
ATOM 760 C C . VAL A 1 97 ? -3.705 -1.928 17.127 1.00 92.06 97 VAL A C 1
ATOM 762 O O . VAL A 1 97 ? -3.943 -2.163 15.947 1.00 92.06 97 VAL A O 1
ATOM 765 N N . GLY A 1 98 ? -2.480 -2.069 17.649 1.00 92.69 98 GLY A N 1
ATOM 766 C CA . GLY A 1 98 ? -1.304 -2.406 16.837 1.00 92.69 98 GLY A CA 1
ATOM 767 C C . GLY A 1 98 ? -1.415 -3.765 16.140 1.00 92.69 98 GLY A C 1
ATOM 768 O O . GLY A 1 98 ? -1.239 -3.852 14.930 1.00 92.69 98 GLY A O 1
ATOM 769 N N . ARG A 1 99 ? -1.794 -4.820 16.879 1.00 94.06 99 ARG A N 1
ATOM 770 C CA . ARG A 1 99 ? -2.007 -6.159 16.298 1.00 94.06 99 ARG A CA 1
ATOM 771 C C . ARG A 1 99 ? -3.123 -6.143 15.254 1.00 94.06 99 ARG A C 1
ATOM 773 O O . ARG A 1 99 ? -2.988 -6.770 14.215 1.00 94.06 99 ARG A O 1
ATOM 780 N N . LEU A 1 100 ? -4.211 -5.425 15.526 1.00 93.81 100 LEU A N 1
ATOM 781 C CA . LEU A 1 100 ? -5.339 -5.315 14.605 1.00 93.81 100 LEU A CA 1
ATOM 782 C C . LEU A 1 100 ? -4.937 -4.616 13.302 1.00 93.81 100 LEU A C 1
ATOM 784 O O . LEU A 1 100 ? -5.226 -5.129 12.225 1.00 93.81 100 LEU A O 1
ATOM 788 N N . ALA A 1 101 ? -4.238 -3.485 13.400 1.00 95.44 101 ALA A N 1
ATOM 789 C CA . ALA A 1 101 ? -3.728 -2.753 12.248 1.00 95.44 101 ALA A CA 1
ATOM 790 C C . ALA A 1 101 ? -2.721 -3.583 11.437 1.00 95.44 101 ALA A C 1
ATOM 792 O O . ALA A 1 101 ? -2.769 -3.573 10.208 1.00 95.44 101 ALA A O 1
ATOM 793 N N . TRP A 1 102 ? -1.865 -4.359 12.111 1.00 96.38 102 TRP A N 1
ATOM 794 C CA . TRP A 1 102 ? -0.952 -5.282 11.441 1.00 96.38 102 TRP A CA 1
ATOM 795 C C . TRP A 1 102 ? -1.720 -6.344 10.649 1.00 96.38 102 TRP A C 1
ATOM 797 O O . TRP A 1 102 ? -1.514 -6.474 9.444 1.00 96.38 102 TRP A O 1
ATOM 807 N N . THR A 1 103 ? -2.682 -7.024 11.283 1.00 95.19 103 THR A N 1
ATOM 808 C CA . THR A 1 103 ? -3.553 -8.005 10.612 1.00 95.19 103 THR A CA 1
ATOM 809 C C . THR A 1 103 ? -4.316 -7.389 9.439 1.00 95.19 103 THR A C 1
ATOM 811 O O . THR A 1 103 ? -4.492 -8.032 8.405 1.00 95.19 103 THR A O 1
ATOM 814 N N . ALA A 1 104 ? -4.750 -6.134 9.562 1.00 95.19 104 ALA A N 1
ATOM 815 C CA . ALA A 1 104 ? -5.412 -5.432 8.473 1.00 95.19 104 ALA A CA 1
ATOM 816 C C . ALA A 1 104 ? -4.483 -5.219 7.269 1.00 95.19 104 ALA A C 1
ATOM 818 O O . ALA A 1 104 ? -4.905 -5.448 6.139 1.00 95.19 104 ALA A O 1
ATOM 819 N N . SER A 1 105 ? -3.214 -4.866 7.500 1.00 95.44 105 SER A N 1
ATOM 820 C CA . SER A 1 105 ? -2.223 -4.747 6.422 1.00 95.44 105 SER A CA 1
ATOM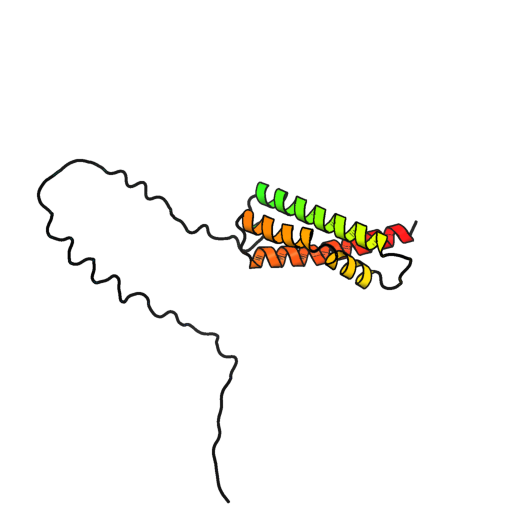 821 C C . SER A 1 105 ? -1.928 -6.087 5.733 1.00 95.44 105 SER A C 1
ATOM 823 O O . SER A 1 105 ? -1.807 -6.153 4.512 1.00 95.44 105 SER A O 1
ATOM 825 N N . GLU A 1 106 ? -1.905 -7.186 6.492 1.00 96.62 106 GLU A N 1
ATOM 826 C CA . GLU A 1 106 ? -1.735 -8.542 5.948 1.00 96.62 106 GLU A CA 1
ATOM 827 C C . GLU A 1 106 ? -2.953 -9.022 5.146 1.00 96.62 106 GLU A C 1
ATOM 829 O O . GLU A 1 106 ? -2.832 -9.911 4.304 1.00 96.62 106 GLU A O 1
ATOM 834 N N . SER A 1 107 ? -4.117 -8.405 5.362 1.00 96.50 107 SER A N 1
ATOM 835 C CA . SER A 1 107 ? -5.367 -8.728 4.667 1.00 96.50 107 SER A CA 1
ATOM 836 C C . SER A 1 107 ? -5.488 -8.078 3.280 1.00 96.50 107 SER A C 1
ATOM 838 O O . SER A 1 107 ? -6.492 -8.296 2.606 1.00 96.50 107 SER A O 1
ATOM 840 N N . CYS A 1 108 ? -4.476 -7.323 2.833 1.00 96.69 108 CYS A N 1
ATOM 841 C CA . CYS A 1 108 ? -4.410 -6.683 1.510 1.00 96.69 108 CYS A CA 1
ATOM 842 C C . CYS A 1 108 ? -3.252 -7.253 0.652 1.00 96.69 108 CYS A C 1
ATOM 844 O O . CYS A 1 108 ? -2.320 -6.529 0.274 1.00 96.69 108 CYS A O 1
ATOM 846 N N . PRO A 1 109 ? -3.228 -8.578 0.376 1.00 96.06 109 PRO A N 1
ATOM 847 C CA . PRO A 1 109 ? -2.092 -9.227 -0.278 1.00 96.06 109 PRO A CA 1
ATOM 848 C C . PRO A 1 109 ? -1.951 -8.854 -1.757 1.00 96.06 109 PRO A C 1
ATOM 850 O O . PRO A 1 109 ? -0.844 -8.916 -2.292 1.00 96.06 109 PRO A O 1
ATOM 853 N N . ASN A 1 110 ? -3.046 -8.486 -2.426 1.00 97.19 110 ASN A N 1
ATOM 854 C CA . ASN A 1 110 ? -3.029 -8.135 -3.845 1.00 97.19 110 ASN A CA 1
ATOM 855 C C . ASN A 1 110 ? -2.343 -6.787 -4.049 1.00 97.19 110 ASN A C 1
ATOM 857 O O . ASN A 1 110 ? -1.387 -6.694 -4.813 1.00 97.19 110 ASN A O 1
ATOM 861 N N . GLU A 1 111 ? -2.739 -5.788 -3.270 1.00 97.06 111 GLU A N 1
ATOM 862 C CA . GLU A 1 111 ? -2.185 -4.443 -3.308 1.00 97.06 111 GLU A CA 1
ATOM 863 C C . GLU A 1 111 ? -0.704 -4.457 -2.900 1.00 97.06 111 GLU A C 1
ATOM 865 O O . GLU A 1 111 ? 0.131 -3.832 -3.555 1.00 97.06 111 GLU A O 1
ATOM 870 N N . LYS A 1 112 ? -0.331 -5.258 -1.887 1.00 96.31 112 LYS A N 1
ATOM 871 C CA . LYS A 1 112 ? 1.082 -5.451 -1.522 1.00 96.31 112 LYS A CA 1
ATOM 872 C C . LYS A 1 112 ? 1.894 -6.069 -2.667 1.00 96.31 112 LYS A C 1
ATOM 874 O O . LYS A 1 112 ? 3.019 -5.641 -2.931 1.00 96.31 112 LYS A O 1
ATOM 879 N N . ARG A 1 113 ? 1.345 -7.073 -3.362 1.00 97.00 113 ARG A N 1
ATOM 880 C CA . ARG A 1 113 ? 1.986 -7.688 -4.541 1.00 97.00 113 ARG A CA 1
ATOM 881 C C . ARG A 1 113 ? 2.078 -6.715 -5.713 1.00 97.00 113 ARG A C 1
ATOM 883 O O . ARG A 1 113 ? 3.066 -6.757 -6.446 1.00 97.00 113 ARG A O 1
ATOM 890 N N . ASP A 1 114 ? 1.100 -5.831 -5.875 1.00 97.62 114 ASP A N 1
ATOM 891 C CA . ASP A 1 114 ? 1.107 -4.823 -6.930 1.00 97.62 114 ASP A CA 1
ATOM 892 C C . ASP A 1 114 ? 2.214 -3.788 -6.736 1.00 97.62 114 ASP A C 1
ATOM 894 O O . ASP A 1 114 ? 2.783 -3.340 -7.735 1.00 97.62 114 ASP A O 1
ATOM 898 N N . ILE A 1 115 ? 2.599 -3.468 -5.492 1.00 97.44 115 ILE A N 1
ATOM 899 C CA . ILE A 1 115 ? 3.789 -2.642 -5.221 1.00 97.44 115 ILE A CA 1
ATOM 900 C C . ILE A 1 115 ? 5.023 -3.317 -5.830 1.00 97.44 115 ILE A C 1
ATOM 902 O O . ILE A 1 115 ? 5.723 -2.712 -6.643 1.00 97.44 115 ILE A O 1
ATOM 906 N N . VAL A 1 116 ? 5.250 -4.595 -5.499 1.00 97.38 116 VAL A N 1
ATOM 907 C CA . VAL A 1 116 ? 6.408 -5.358 -5.994 1.00 97.38 116 VAL A CA 1
ATOM 908 C C . VAL A 1 116 ? 6.389 -5.438 -7.520 1.00 97.38 116 VAL A C 1
ATOM 910 O O . VAL A 1 116 ? 7.373 -5.106 -8.181 1.00 97.38 116 VAL A O 1
ATOM 913 N N . ARG A 1 117 ? 5.244 -5.818 -8.098 1.00 97.19 117 ARG A N 1
ATOM 914 C CA . ARG A 1 117 ? 5.057 -5.944 -9.549 1.00 97.19 117 ARG A CA 1
ATOM 915 C C . ARG A 1 117 ? 5.317 -4.625 -10.269 1.00 97.19 117 ARG A C 1
ATOM 917 O O . ARG A 1 117 ? 6.006 -4.609 -11.288 1.00 97.19 117 ARG A O 1
ATOM 924 N N . THR A 1 118 ? 4.771 -3.527 -9.756 1.00 96.81 118 THR A N 1
ATOM 925 C CA . THR A 1 118 ? 4.913 -2.204 -10.370 1.00 96.81 118 THR A CA 1
ATOM 926 C C . THR A 1 118 ? 6.358 -1.747 -10.311 1.00 96.81 118 THR A C 1
ATOM 928 O O . THR A 1 118 ? 6.886 -1.307 -11.329 1.00 96.81 118 THR A O 1
ATOM 931 N N . MET A 1 119 ? 7.022 -1.916 -9.169 1.00 96.12 119 MET A N 1
ATOM 932 C CA . MET A 1 119 ? 8.406 -1.491 -8.988 1.00 96.12 119 MET A CA 1
ATOM 933 C C . MET A 1 119 ? 9.373 -2.290 -9.878 1.00 96.12 119 MET A C 1
ATOM 935 O O . MET A 1 119 ? 10.206 -1.697 -10.563 1.00 96.12 119 MET A O 1
ATOM 939 N N . VAL A 1 120 ? 9.189 -3.613 -9.984 1.00 95.62 120 VAL A N 1
ATOM 940 C CA . VAL A 1 120 ? 9.940 -4.458 -10.933 1.00 95.62 120 VAL A CA 1
ATOM 941 C C . VAL A 1 120 ? 9.664 -4.043 -12.382 1.00 95.62 120 VAL A C 1
ATOM 943 O O . VAL A 1 120 ? 10.596 -3.920 -13.174 1.00 95.62 120 VAL A O 1
ATOM 946 N N . LYS A 1 121 ? 8.402 -3.757 -12.734 1.00 95.38 121 LYS A N 1
ATOM 947 C CA . LYS A 1 121 ? 8.026 -3.266 -14.073 1.00 95.38 121 LYS A CA 1
ATOM 948 C C . LYS A 1 121 ? 8.661 -1.911 -14.403 1.00 95.38 121 LYS A C 1
ATOM 950 O O . LYS A 1 121 ? 8.909 -1.639 -15.573 1.00 95.38 121 LYS A O 1
ATOM 955 N N . GLN A 1 122 ? 8.919 -1.067 -13.402 1.00 94.31 122 GLN A N 1
ATOM 956 C CA . GLN A 1 122 ? 9.621 0.206 -13.584 1.00 94.31 122 GLN A CA 1
ATOM 957 C C . GLN A 1 122 ? 11.159 0.071 -13.604 1.00 94.31 122 GLN A C 1
ATOM 959 O O . GLN A 1 122 ? 11.841 1.080 -13.761 1.00 94.31 122 GLN A O 1
ATOM 964 N N . GLY A 1 123 ? 11.712 -1.142 -13.479 1.00 91.12 123 GLY A N 1
ATOM 965 C CA . GLY A 1 123 ? 13.151 -1.399 -13.609 1.00 91.12 123 GLY A CA 1
ATOM 966 C C . GLY A 1 123 ? 13.902 -1.631 -12.296 1.00 91.12 123 GLY A C 1
ATOM 967 O O . GLY A 1 123 ? 15.129 -1.717 -12.317 1.00 91.12 123 GLY A O 1
ATOM 968 N N . ALA A 1 124 ? 13.209 -1.759 -11.162 1.00 93.38 124 ALA A N 1
ATOM 969 C CA . ALA A 1 124 ? 13.858 -2.110 -9.901 1.00 93.38 124 ALA A CA 1
ATOM 970 C C . ALA A 1 124 ? 14.225 -3.599 -9.812 1.00 93.38 124 ALA A C 1
ATOM 972 O O . ALA A 1 124 ? 13.609 -4.465 -10.451 1.00 93.38 124 ALA A O 1
ATOM 973 N N . SER A 1 125 ? 15.218 -3.909 -8.977 1.00 94.62 125 SER A N 1
ATOM 974 C CA . SER A 1 125 ? 15.505 -5.278 -8.561 1.00 94.62 125 SER A CA 1
ATOM 975 C C . SER A 1 125 ? 14.342 -5.842 -7.741 1.00 94.62 125 SER A C 1
ATOM 977 O O . SER A 1 125 ? 13.542 -5.110 -7.151 1.00 94.62 125 SER A O 1
ATOM 979 N N . HIS A 1 126 ? 14.205 -7.169 -7.743 1.00 94.75 126 HIS A N 1
ATOM 980 C CA . HIS A 1 126 ? 13.148 -7.817 -6.970 1.00 94.75 126 HIS A CA 1
ATOM 981 C C . HIS A 1 126 ? 13.354 -7.594 -5.463 1.00 94.75 126 HIS A C 1
ATOM 983 O O . HIS A 1 126 ? 12.383 -7.374 -4.742 1.00 94.75 126 HIS A O 1
ATOM 989 N N . ASP A 1 127 ? 14.607 -7.579 -5.007 1.00 94.81 127 ASP A N 1
ATOM 990 C CA . ASP A 1 127 ? 14.962 -7.364 -3.603 1.00 94.81 127 ASP A CA 1
ATOM 991 C C . ASP A 1 127 ? 14.618 -5.942 -3.157 1.00 94.81 127 ASP A C 1
ATOM 993 O O . ASP A 1 127 ? 13.956 -5.760 -2.133 1.00 94.81 127 ASP A O 1
ATOM 997 N N . ALA A 1 128 ? 14.944 -4.937 -3.978 1.00 94.25 128 ALA A N 1
ATOM 998 C CA . ALA A 1 128 ? 14.533 -3.558 -3.738 1.00 94.25 128 ALA A CA 1
ATOM 999 C C . ALA A 1 128 ? 13.003 -3.426 -3.684 1.00 94.25 128 ALA A C 1
ATOM 1001 O O . ALA A 1 128 ? 12.456 -2.767 -2.797 1.00 94.25 128 ALA A O 1
ATOM 1002 N N . ALA A 1 129 ? 12.301 -4.081 -4.614 1.00 95.94 129 ALA A N 1
ATOM 1003 C CA . ALA A 1 129 ? 10.845 -4.057 -4.685 1.00 95.94 129 ALA A CA 1
ATOM 1004 C C . ALA A 1 129 ? 10.191 -4.696 -3.452 1.00 95.94 129 ALA A C 1
ATOM 1006 O O . ALA A 1 129 ? 9.239 -4.148 -2.888 1.00 95.94 129 ALA A O 1
ATOM 1007 N N . PHE A 1 130 ? 10.730 -5.824 -2.994 1.00 96.56 130 PHE A N 1
ATOM 1008 C CA . PHE A 1 130 ? 10.261 -6.510 -1.798 1.00 96.56 130 PHE A CA 1
ATOM 1009 C C . PHE A 1 130 ? 10.539 -5.707 -0.519 1.00 96.56 130 PHE A C 1
ATOM 1011 O O . PHE A 1 130 ? 9.656 -5.587 0.339 1.00 96.56 130 PHE A O 1
ATOM 1018 N N . ALA A 1 131 ? 11.729 -5.114 -0.403 1.00 96.56 131 ALA A N 1
ATOM 1019 C CA . ALA A 1 131 ? 12.087 -4.246 0.715 1.00 96.56 131 ALA A CA 1
ATOM 1020 C C . ALA A 1 131 ? 11.154 -3.027 0.789 1.00 96.56 131 ALA A C 1
ATOM 1022 O O . ALA A 1 131 ? 10.603 -2.723 1.849 1.00 96.56 131 ALA A O 1
ATOM 1023 N N . HIS A 1 132 ? 10.883 -2.382 -0.349 1.00 96.94 132 HIS A N 1
ATOM 1024 C CA . HIS A 1 132 ? 9.977 -1.237 -0.409 1.00 96.94 132 HIS A CA 1
ATOM 1025 C C . HIS A 1 132 ? 8.525 -1.611 -0.061 1.00 96.94 132 HIS A C 1
ATOM 1027 O O . HIS A 1 132 ? 7.865 -0.899 0.702 1.00 96.94 132 HIS A O 1
ATOM 1033 N N . ALA A 1 133 ? 8.028 -2.754 -0.545 1.00 96.75 133 ALA A N 1
ATOM 1034 C CA . ALA A 1 133 ? 6.702 -3.257 -0.178 1.00 96.75 133 ALA A CA 1
ATOM 1035 C C . ALA A 1 133 ? 6.599 -3.591 1.324 1.00 96.75 133 ALA A C 1
ATOM 1037 O O . ALA A 1 133 ? 5.565 -3.353 1.951 1.00 96.75 133 ALA A O 1
ATOM 1038 N N . SER A 1 134 ? 7.677 -4.099 1.924 1.00 96.31 134 SER A N 1
ATOM 1039 C CA . SER A 1 134 ? 7.746 -4.391 3.362 1.00 96.31 134 SER A CA 1
ATOM 1040 C C . SER A 1 134 ? 7.756 -3.113 4.205 1.00 96.31 134 SER A C 1
ATOM 1042 O O . SER A 1 134 ? 6.974 -2.992 5.146 1.00 96.31 134 SER A O 1
ATOM 1044 N N . ASN A 1 135 ? 8.539 -2.105 3.813 1.00 97.38 135 ASN A N 1
ATOM 1045 C CA . ASN A 1 135 ? 8.509 -0.783 4.448 1.00 97.38 135 ASN A CA 1
ATOM 1046 C C . ASN A 1 135 ? 7.122 -0.131 4.329 1.00 97.38 135 ASN A C 1
ATOM 1048 O O . ASN A 1 135 ? 6.610 0.461 5.283 1.00 97.38 135 ASN A O 1
ATOM 1052 N N . SER A 1 136 ? 6.464 -0.309 3.182 1.00 97.06 136 SER A N 1
ATOM 1053 C CA . SER A 1 136 ? 5.094 0.160 2.966 1.00 97.06 136 SER A CA 1
ATOM 1054 C C . SER A 1 136 ? 4.087 -0.509 3.910 1.00 97.06 136 SER A C 1
ATOM 1056 O O . SER A 1 136 ? 3.134 0.145 4.325 1.00 97.06 136 SER A O 1
ATOM 1058 N N . GLN A 1 137 ? 4.296 -1.767 4.322 1.00 97.69 137 GLN A N 1
ATOM 1059 C CA . GLN A 1 137 ? 3.460 -2.442 5.332 1.00 97.69 137 GLN A CA 1
ATOM 1060 C C . GLN A 1 137 ? 3.573 -1.801 6.713 1.00 97.69 137 GLN A C 1
ATOM 1062 O O . GLN A 1 137 ? 2.553 -1.601 7.377 1.00 97.69 137 GLN A O 1
ATOM 1067 N N . VAL A 1 138 ? 4.786 -1.434 7.127 1.00 97.56 138 VAL A N 1
ATOM 1068 C CA . VAL A 1 138 ? 5.002 -0.712 8.387 1.00 97.56 138 VAL A CA 1
ATOM 1069 C C . VAL A 1 138 ? 4.263 0.628 8.353 1.00 97.56 138 VAL A C 1
ATOM 1071 O O . VAL A 1 138 ? 3.510 0.947 9.275 1.00 97.56 138 VAL A O 1
ATOM 1074 N N . ARG A 1 139 ? 4.388 1.375 7.247 1.00 97.62 139 ARG A N 1
ATOM 1075 C CA . ARG A 1 139 ? 3.681 2.649 7.048 1.00 97.62 139 ARG A CA 1
ATOM 1076 C C . ARG A 1 139 ? 2.158 2.486 7.041 1.00 97.62 139 ARG A C 1
ATOM 1078 O O . ARG A 1 139 ? 1.468 3.243 7.720 1.00 97.62 139 ARG A O 1
ATOM 1085 N N . ALA A 1 140 ? 1.635 1.500 6.314 1.00 97.12 140 ALA A N 1
ATOM 1086 C CA . ALA A 1 140 ? 0.204 1.208 6.255 1.00 97.12 140 ALA A CA 1
ATOM 1087 C C . ALA A 1 140 ? -0.357 0.833 7.634 1.00 97.12 140 ALA A C 1
ATOM 1089 O O . ALA A 1 140 ? -1.417 1.321 8.024 1.00 97.12 140 ALA A O 1
ATOM 1090 N N . THR A 1 141 ? 0.391 0.041 8.407 1.00 97.56 141 THR A N 1
ATOM 1091 C CA . THR A 1 141 ? 0.038 -0.305 9.790 1.00 97.56 141 THR A CA 1
ATOM 1092 C C . THR A 1 141 ? -0.021 0.940 10.670 1.00 97.56 141 THR A C 1
ATOM 1094 O O . THR A 1 141 ? -1.005 1.137 11.377 1.00 97.56 141 THR A O 1
ATOM 1097 N N . ALA A 1 142 ? 0.989 1.813 10.607 1.00 97.94 142 ALA A N 1
ATOM 1098 C CA . ALA A 1 142 ? 1.002 3.054 11.379 1.00 97.94 142 ALA A CA 1
ATOM 1099 C C . ALA A 1 142 ? -0.207 3.947 11.047 1.00 97.94 142 ALA A C 1
ATOM 1101 O O . ALA A 1 142 ? -0.906 4.402 11.950 1.00 97.94 142 ALA A O 1
ATOM 1102 N N . MET A 1 143 ? -0.520 4.122 9.759 1.00 98.00 143 MET A N 1
ATOM 1103 C CA . MET A 1 143 ? -1.690 4.895 9.326 1.00 98.00 143 MET A CA 1
ATOM 1104 C C . MET A 1 143 ? -3.013 4.271 9.780 1.00 98.00 143 MET A C 1
ATOM 1106 O O . MET A 1 143 ? -3.920 4.989 10.199 1.00 98.00 143 MET A O 1
ATOM 1110 N N . ALA A 1 144 ? -3.119 2.942 9.758 1.00 96.81 144 ALA A N 1
ATOM 1111 C CA . ALA A 1 144 ? -4.275 2.227 10.284 1.00 96.81 144 ALA A CA 1
ATOM 1112 C C . ALA A 1 144 ? -4.438 2.409 11.805 1.00 96.81 144 ALA A C 1
ATOM 1114 O O . ALA A 1 144 ? -5.560 2.613 12.272 1.00 96.81 144 ALA A O 1
ATOM 1115 N N . ILE A 1 145 ? -3.342 2.401 12.576 1.00 97.00 145 ILE A N 1
ATOM 1116 C CA . ILE A 1 145 ? -3.366 2.711 14.016 1.00 97.00 145 ILE A CA 1
ATOM 1117 C C . ILE A 1 145 ? -3.906 4.125 14.237 1.00 97.00 145 ILE A C 1
ATOM 1119 O O . ILE A 1 145 ? -4.855 4.298 15.004 1.00 97.00 145 ILE A O 1
ATOM 1123 N N . THR A 1 146 ? -3.350 5.116 13.536 1.00 97.25 146 THR A N 1
ATOM 1124 C CA . THR A 1 146 ? -3.788 6.514 13.638 1.00 97.25 146 THR A CA 1
ATOM 1125 C C . THR A 1 146 ? -5.263 6.668 13.268 1.00 97.25 146 THR A C 1
ATOM 1127 O O . THR A 1 146 ? -6.009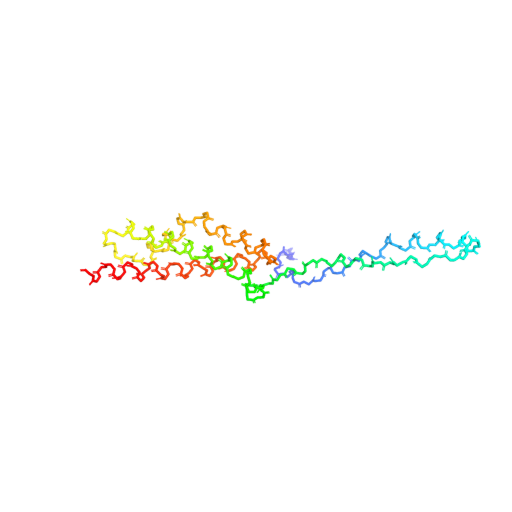 7.334 13.981 1.00 97.25 146 THR A O 1
ATOM 1130 N N . ALA A 1 147 ? -5.723 6.012 12.200 1.00 96.50 147 ALA A N 1
ATOM 1131 C CA . ALA A 1 147 ? -7.124 6.052 11.790 1.00 96.50 147 ALA A CA 1
ATOM 1132 C C . ALA A 1 147 ? -8.063 5.477 12.865 1.00 96.50 147 ALA A C 1
ATOM 1134 O O . ALA A 1 147 ? -9.098 6.075 13.166 1.00 96.50 147 ALA A O 1
ATOM 1135 N N . ILE A 1 148 ? -7.691 4.350 13.483 1.00 95.81 148 ILE A N 1
ATOM 1136 C CA . ILE A 1 148 ? -8.451 3.752 14.589 1.00 95.81 148 ILE A CA 1
ATOM 1137 C C . ILE A 1 148 ? -8.490 4.690 15.798 1.00 95.81 148 ILE A C 1
ATOM 1139 O O . ILE A 1 148 ? -9.562 4.918 16.358 1.00 95.81 148 ILE A O 1
ATOM 1143 N N . GLN A 1 149 ? -7.343 5.240 16.198 1.00 94.56 149 GLN A N 1
ATOM 1144 C CA . GLN A 1 149 ? -7.252 6.158 17.335 1.00 94.56 149 GLN A CA 1
ATOM 1145 C C . GLN A 1 149 ? -8.123 7.398 17.118 1.00 94.56 149 GLN A C 1
ATOM 1147 O O . GLN A 1 149 ? -8.933 7.732 17.979 1.00 94.56 149 GLN A O 1
ATOM 1152 N N . ASN A 1 150 ? -8.042 8.006 15.933 1.00 95.06 150 ASN A N 1
ATOM 1153 C CA . ASN A 1 150 ? -8.857 9.162 15.569 1.00 95.06 150 ASN A CA 1
ATOM 1154 C C . ASN A 1 150 ? -10.357 8.850 15.567 1.00 95.06 150 ASN A C 1
ATOM 1156 O O . ASN A 1 150 ? -11.150 9.705 15.943 1.00 95.06 150 ASN A O 1
ATOM 1160 N N . ARG A 1 151 ? -10.765 7.641 15.157 1.00 94.19 151 ARG A N 1
ATOM 1161 C CA . ARG A 1 151 ? -12.178 7.243 15.191 1.00 94.19 151 ARG A CA 1
ATOM 1162 C C . ARG A 1 151 ? -12.704 7.068 16.614 1.00 94.19 151 ARG A C 1
ATOM 1164 O O . ARG A 1 151 ? -13.864 7.354 16.846 1.00 94.19 151 ARG A O 1
ATOM 1171 N N . ARG A 1 152 ? -11.877 6.581 17.542 1.00 90.31 152 ARG A N 1
ATOM 1172 C CA . ARG A 1 152 ? -12.272 6.362 18.946 1.00 90.31 152 ARG A CA 1
ATOM 1173 C C . ARG A 1 152 ? -12.275 7.631 19.791 1.00 90.31 152 ARG A C 1
ATOM 1175 O O . ARG A 1 152 ? -12.886 7.637 20.849 1.00 90.31 152 ARG A O 1
ATOM 1182 N N . ALA A 1 153 ? -11.533 8.650 19.364 1.00 91.06 153 ALA A N 1
ATOM 1183 C CA . ALA A 1 153 ? -11.502 9.955 20.016 1.00 91.06 153 ALA A CA 1
ATOM 1184 C C . ALA A 1 153 ? -12.692 10.854 19.624 1.00 91.06 153 ALA A C 1
ATOM 1186 O O . ALA A 1 153 ? -12.833 11.936 20.187 1.00 91.06 153 ALA A O 1
ATOM 1187 N N . ARG A 1 154 ? -13.499 10.432 18.643 1.00 83.62 154 ARG A N 1
ATOM 1188 C CA . ARG A 1 154 ? -14.754 11.071 18.231 1.00 83.62 154 ARG A CA 1
ATOM 1189 C C . ARG A 1 154 ? -15.925 10.372 18.900 1.00 83.62 154 ARG A C 1
ATOM 1191 O O . ARG A 1 154 ? -16.885 11.090 19.234 1.00 83.62 154 ARG A O 1
#

Secondary structure (DSSP, 8-state):
-----------S---S-----S-SSSTTSTTSSSS--SS------------------BSSSTTS-HHHHHHHHHHHHHHHHHHHHHHHHH-SS-S-HHHHHHHHHHT-HHHHHHHHHHHHHTTB-HHHHHHHHHHHHHHHHHHHHHHHHHHHT-

Sequence (154 aa):
MRFRALPPGYSLAQMRFNIYPIMGRIRRLCRWRMLIAAFFPLLPITAVVGCTGQATKVESYESLPGPAQNRVKAVVDSYISCSVNVALKLDKGRRNVGRLAWTASESCPNEKRDIVRTMVKQGASHDAAFAHASNSQVRATAMAITAIQNRRAR

Foldseek 3Di:
DDDDDDDDDDDPPPPDDDCDDPPPPPVPPVPPPPPPPDDDDDDPPPPPVPPPPPLQFAAALVPFDPVLNVVLVVLLVVLLVQLLVQLVVQDPPDPCSLVSSLVSSVVRVPSLVVSLVSSVVSRHDSNNSNVVSVVSSVVSSVSSSVSSVVVVVD